Protein AF-A0A815Q8P5-F1 (afdb_monomer)

Nearest PDB structures (foldseek):
  7nli-assembly1_B  TM=6.696E-01  e=4.323E+00  Saccharomyces cerevisiae
  7nlg-assembly2_C-2  TM=7.232E-01  e=5.550E+00  Saccharomyces cerevisiae
  3n1b-assembly2_B  TM=3.636E-01  e=7.584E+00  Mus musculus

Sequence (93 aa):
SVLLLIMDQKRMHIFVKQQIRQHTSFGGARNDNVIQWLQDTEAIFDRVQVQLQPMNKYIVVQQYLFGTTDKWFRYNNVNSPDWSSFKIAITRV

Structure (mmCIF, N/CA/C/O backbone):
data_AF-A0A815Q8P5-F1
#
_entry.id   AF-A0A815Q8P5-F1
#
loop_
_atom_site.group_PDB
_atom_site.id
_atom_site.type_symbol
_atom_site.label_atom_id
_atom_site.label_alt_id
_atom_site.label_comp_id
_atom_site.label_asym_id
_atom_site.label_entity_id
_atom_site.label_seq_id
_atom_site.pdbx_PDB_ins_code
_atom_site.Cartn_x
_atom_site.Cartn_y
_atom_site.Cartn_z
_atom_site.occupancy
_atom_site.B_iso_or_equiv
_atom_site.auth_seq_id
_atom_site.auth_comp_id
_atom_site.auth_asym_id
_atom_site.auth_atom_id
_atom_site.pdbx_PDB_model_num
ATOM 1 N N . SER A 1 1 ? -13.769 3.422 30.472 1.00 53.84 1 SER A N 1
ATOM 2 C CA . SER A 1 1 ? -12.426 3.148 31.031 1.00 53.84 1 SER A CA 1
ATOM 3 C C . SER A 1 1 ? -11.366 3.184 29.941 1.00 53.84 1 SER A C 1
ATOM 5 O O . SER A 1 1 ? -11.589 2.608 28.885 1.00 53.84 1 SER A O 1
ATOM 7 N N . VAL A 1 2 ? -10.222 3.829 30.189 1.00 60.00 2 VAL A N 1
ATOM 8 C CA . VAL A 1 2 ? -9.108 4.015 29.225 1.00 60.00 2 VAL A CA 1
ATOM 9 C C . VAL A 1 2 ? -8.579 2.686 28.653 1.00 60.00 2 VAL A C 1
ATOM 11 O O . VAL A 1 2 ? -8.252 2.596 27.474 1.00 60.00 2 VAL A O 1
ATOM 14 N N . LEU A 1 3 ? -8.587 1.623 29.460 1.00 52.84 3 LEU A N 1
ATOM 15 C CA . LEU A 1 3 ? -8.194 0.265 29.064 1.00 52.84 3 LEU A CA 1
ATOM 16 C C . LEU A 1 3 ? -9.032 -0.319 27.912 1.00 52.84 3 LEU A C 1
ATOM 18 O O . LEU A 1 3 ? -8.482 -0.978 27.033 1.00 52.84 3 LEU A O 1
ATOM 22 N N . LEU A 1 4 ? -10.338 -0.036 27.886 1.00 53.28 4 LEU A N 1
ATOM 23 C CA . LEU A 1 4 ? -11.245 -0.492 26.827 1.00 53.28 4 LEU A CA 1
ATOM 24 C C . LEU A 1 4 ? -10.902 0.174 25.487 1.00 53.28 4 LEU A C 1
ATOM 26 O O . LEU A 1 4 ? -10.815 -0.507 24.475 1.00 53.28 4 LEU A O 1
ATOM 30 N N . LEU A 1 5 ? -10.597 1.475 25.512 1.00 55.19 5 LEU A N 1
ATOM 31 C CA . LEU A 1 5 ? -10.190 2.266 24.344 1.00 55.19 5 LEU A CA 1
ATOM 32 C C . LEU A 1 5 ? -8.867 1.775 23.729 1.00 55.19 5 LEU A C 1
ATOM 34 O O . LEU A 1 5 ? -8.749 1.658 22.512 1.00 55.19 5 LEU A O 1
ATOM 38 N N . ILE A 1 6 ? -7.882 1.426 24.564 1.00 57.16 6 ILE A N 1
ATOM 39 C CA . ILE A 1 6 ? -6.578 0.910 24.108 1.00 57.16 6 ILE A CA 1
ATOM 40 C C . ILE A 1 6 ? -6.719 -0.481 23.474 1.00 57.16 6 ILE A C 1
ATOM 42 O O . ILE A 1 6 ? -6.074 -0.780 22.465 1.00 57.16 6 ILE A O 1
ATOM 46 N N . MET A 1 7 ? -7.544 -1.353 24.059 1.00 57.38 7 MET A N 1
ATOM 47 C CA . MET A 1 7 ? -7.797 -2.685 23.501 1.00 57.38 7 MET A CA 1
ATOM 48 C C . MET A 1 7 ? -8.529 -2.605 22.159 1.00 57.38 7 MET A C 1
ATOM 50 O O . MET A 1 7 ? -8.201 -3.370 21.251 1.00 57.38 7 MET A O 1
ATOM 54 N N . ASP A 1 8 ? -9.454 -1.658 22.012 1.00 59.62 8 ASP A N 1
ATOM 55 C CA . ASP A 1 8 ? -10.211 -1.451 20.778 1.00 59.62 8 ASP A CA 1
ATOM 56 C C . ASP A 1 8 ? -9.324 -0.916 19.644 1.00 59.62 8 ASP A C 1
ATOM 58 O O . ASP A 1 8 ? -9.321 -1.460 18.540 1.00 59.62 8 ASP A O 1
ATOM 62 N N . GLN A 1 9 ? -8.440 0.042 19.945 1.00 60.41 9 GLN A N 1
ATOM 63 C CA . GLN A 1 9 ? -7.431 0.520 18.992 1.00 60.41 9 GLN A CA 1
ATOM 64 C C . GLN A 1 9 ? -6.463 -0.586 18.553 1.00 60.41 9 GLN A C 1
ATOM 66 O O . GLN A 1 9 ? -6.143 -0.697 17.368 1.00 60.41 9 GLN A O 1
ATOM 71 N N . LYS A 1 10 ? -6.008 -1.444 19.478 1.00 63.38 10 LYS A N 1
ATOM 72 C CA . LYS A 1 10 ? -5.144 -2.585 19.130 1.00 63.38 10 LYS A CA 1
ATOM 73 C C . LYS A 1 10 ? -5.865 -3.600 18.243 1.00 63.38 10 LYS A C 1
ATOM 75 O O . LYS A 1 10 ? -5.267 -4.086 17.285 1.00 63.38 10 LYS A O 1
ATOM 80 N N . ARG A 1 11 ? -7.131 -3.915 18.530 1.00 64.00 11 ARG A N 1
ATOM 81 C CA . ARG A 1 11 ? -7.944 -4.837 17.717 1.00 64.00 11 ARG A CA 1
ATOM 82 C C . ARG A 1 11 ? -8.217 -4.277 16.328 1.00 64.00 11 ARG A C 1
ATOM 84 O O . ARG A 1 11 ? -8.029 -4.999 15.354 1.00 64.00 11 ARG A O 1
ATOM 91 N N . MET A 1 12 ? -8.553 -2.993 16.234 1.00 65.19 12 MET A N 1
ATOM 92 C CA . MET A 1 12 ? -8.705 -2.287 14.963 1.00 65.19 12 MET A CA 1
ATOM 93 C C . MET A 1 12 ? -7.407 -2.353 14.153 1.00 65.19 12 MET A C 1
ATOM 95 O O . MET A 1 12 ? -7.421 -2.753 12.996 1.00 65.19 12 MET A O 1
ATOM 99 N N . HIS A 1 13 ? -6.261 -2.082 14.778 1.00 64.25 13 HIS A N 1
ATOM 100 C CA . HIS A 1 13 ? -4.959 -2.166 14.119 1.00 64.25 13 HIS A CA 1
ATOM 101 C C . HIS A 1 13 ? -4.626 -3.590 13.631 1.00 64.25 13 HIS A C 1
ATOM 103 O O . HIS A 1 13 ? -4.073 -3.753 12.546 1.00 64.25 13 HIS A O 1
ATOM 109 N N . ILE A 1 14 ? -4.981 -4.631 14.392 1.00 68.00 14 ILE A N 1
ATOM 110 C CA . ILE A 1 14 ? -4.821 -6.036 13.974 1.00 68.00 14 ILE A CA 1
ATOM 111 C C . ILE A 1 14 ? -5.758 -6.374 12.805 1.00 68.00 14 ILE A C 1
ATOM 113 O O . ILE A 1 14 ? -5.330 -7.027 11.855 1.00 68.00 14 ILE A O 1
ATOM 117 N N . PHE A 1 15 ? -7.008 -5.915 12.842 1.00 67.94 15 PHE A N 1
ATOM 118 C CA . PHE A 1 15 ? -7.991 -6.165 11.788 1.00 67.94 15 PHE A CA 1
ATOM 119 C C . PHE A 1 15 ? -7.609 -5.475 10.473 1.00 67.94 15 PHE A C 1
ATOM 121 O O . PHE A 1 15 ? -7.559 -6.134 9.437 1.00 67.94 15 PHE A O 1
ATOM 128 N N . VAL A 1 16 ? -7.221 -4.194 10.524 1.00 64.75 16 VAL A N 1
ATOM 129 C CA . VAL A 1 16 ? -6.624 -3.471 9.386 1.00 64.75 16 VAL A CA 1
ATOM 130 C C . VAL A 1 16 ? -5.452 -4.264 8.831 1.00 64.75 16 VAL A C 1
ATOM 132 O O . VAL A 1 16 ? -5.371 -4.499 7.626 1.00 64.75 16 VAL A O 1
ATOM 135 N N . LYS A 1 17 ? -4.571 -4.741 9.720 1.00 65.31 17 LYS A N 1
ATOM 136 C CA . LYS A 1 17 ? -3.405 -5.503 9.298 1.00 65.31 17 LYS A CA 1
ATOM 137 C C . LYS A 1 17 ? -3.766 -6.783 8.550 1.00 65.31 17 LYS A C 1
ATOM 139 O O . LYS A 1 17 ? -3.095 -7.132 7.582 1.00 65.31 17 LYS A O 1
ATOM 144 N N . GLN A 1 18 ? -4.802 -7.491 8.989 1.00 66.81 18 GLN A N 1
ATOM 145 C CA . GLN A 1 18 ? -5.265 -8.707 8.325 1.00 66.81 18 GLN A CA 1
ATOM 146 C C . GLN A 1 18 ? -5.938 -8.411 6.981 1.00 66.81 18 GLN A C 1
ATOM 148 O O . GLN A 1 18 ? -5.652 -9.107 6.012 1.00 66.81 18 GLN A O 1
ATOM 153 N N . GLN A 1 19 ? -6.761 -7.363 6.899 1.00 65.44 19 GLN A N 1
ATOM 154 C CA . GLN A 1 19 ? -7.458 -6.985 5.666 1.00 65.44 19 GLN A CA 1
ATOM 155 C C . GLN A 1 19 ? -6.484 -6.524 4.573 1.00 65.44 19 GLN A C 1
ATOM 157 O O . GLN A 1 19 ? -6.557 -7.010 3.448 1.00 65.44 19 GLN A O 1
ATOM 162 N N . ILE A 1 20 ? -5.506 -5.676 4.909 1.00 65.50 20 ILE A N 1
ATOM 163 C CA . ILE A 1 20 ? -4.489 -5.230 3.941 1.00 65.50 20 ILE A CA 1
ATOM 164 C C . ILE A 1 20 ? -3.589 -6.406 3.519 1.00 65.50 20 ILE A C 1
ATOM 166 O O . ILE A 1 20 ? -3.251 -6.540 2.345 1.00 65.50 20 ILE A O 1
ATOM 170 N N . ARG A 1 21 ? -3.283 -7.344 4.432 1.00 64.12 21 ARG A N 1
ATOM 171 C CA . ARG A 1 21 ? -2.500 -8.553 4.100 1.00 64.12 21 ARG A CA 1
ATOM 172 C C . ARG A 1 21 ? -3.188 -9.436 3.065 1.00 64.12 21 ARG A C 1
ATOM 174 O O . ARG A 1 21 ? -2.505 -10.072 2.271 1.00 64.12 21 ARG A O 1
ATOM 181 N N . GLN A 1 22 ? -4.513 -9.518 3.121 1.00 64.44 22 GLN A N 1
ATOM 182 C CA . GLN A 1 22 ? -5.303 -10.366 2.233 1.00 64.44 22 GLN A CA 1
ATOM 183 C C . GLN A 1 22 ? -5.572 -9.717 0.873 1.00 64.44 22 GLN A C 1
ATOM 185 O O . GLN A 1 22 ? -5.827 -10.442 -0.084 1.00 64.44 22 GLN A O 1
ATOM 190 N N . HIS A 1 23 ? -5.499 -8.386 0.777 1.00 64.25 23 HIS A N 1
ATOM 191 C CA . HIS A 1 23 ? -5.968 -7.661 -0.403 1.00 64.25 23 HIS A CA 1
ATOM 192 C C . HIS A 1 23 ? -4.900 -6.875 -1.168 1.00 64.25 23 HIS A C 1
ATOM 194 O O . HIS A 1 23 ? -5.060 -6.702 -2.371 1.00 64.25 23 HIS A O 1
ATOM 200 N N . THR A 1 24 ? -3.829 -6.389 -0.535 1.00 68.31 24 THR A N 1
ATOM 201 C CA . THR A 1 24 ? -3.055 -5.283 -1.130 1.00 68.31 24 THR A CA 1
ATOM 202 C C . THR A 1 24 ? -1.557 -5.378 -0.869 1.00 68.31 24 THR A C 1
ATOM 204 O O . THR A 1 24 ? -0.959 -4.499 -0.256 1.00 68.31 24 THR A O 1
ATOM 207 N N . SER A 1 25 ? -0.902 -6.406 -1.411 1.00 79.31 25 SER A N 1
ATOM 208 C CA . SER A 1 25 ? 0.564 -6.398 -1.549 1.00 79.31 25 SER A CA 1
ATOM 209 C C . SER A 1 25 ? 0.988 -5.777 -2.883 1.00 79.31 25 SER A C 1
ATOM 211 O O . SER A 1 25 ? 0.347 -6.033 -3.898 1.00 79.31 25 SER A O 1
ATOM 213 N N . PHE A 1 26 ? 2.069 -4.991 -2.899 1.00 84.31 26 PHE A N 1
ATOM 214 C CA . PHE A 1 26 ? 2.580 -4.343 -4.117 1.00 84.31 26 PHE A CA 1
ATOM 215 C C . PHE A 1 26 ? 4.099 -4.469 -4.237 1.00 84.31 26 PHE A C 1
ATOM 217 O O . PHE A 1 26 ? 4.830 -4.076 -3.325 1.00 84.31 26 PHE A O 1
ATOM 224 N N . GLY A 1 27 ? 4.567 -5.012 -5.365 1.00 83.56 27 GLY A N 1
ATOM 225 C CA . GLY A 1 27 ? 5.982 -5.307 -5.616 1.00 83.56 27 GLY A CA 1
ATOM 226 C C . GLY A 1 27 ? 6.674 -4.335 -6.573 1.00 83.56 27 GLY A C 1
ATOM 227 O O . GLY A 1 27 ? 7.908 -4.286 -6.606 1.00 83.56 27 GLY A O 1
ATOM 228 N N . GLY A 1 28 ? 5.891 -3.565 -7.336 1.00 81.81 28 GLY A N 1
ATOM 229 C CA . GLY A 1 28 ? 6.383 -2.649 -8.368 1.00 81.81 28 GLY A CA 1
ATOM 230 C C . GLY A 1 28 ? 6.851 -3.380 -9.623 1.00 81.81 28 GLY A C 1
ATOM 231 O O . GLY A 1 28 ? 7.799 -2.951 -10.277 1.00 81.81 28 GLY A O 1
ATOM 232 N N . ALA A 1 29 ? 6.254 -4.531 -9.940 1.00 82.19 29 ALA A N 1
ATOM 233 C CA . ALA A 1 29 ? 6.508 -5.202 -11.207 1.00 82.19 29 ALA A CA 1
ATOM 234 C C . ALA A 1 29 ? 5.914 -4.393 -12.372 1.00 82.19 29 ALA A C 1
ATOM 236 O O . ALA A 1 29 ? 4.955 -3.647 -12.205 1.00 82.19 29 ALA A O 1
ATOM 237 N N . ARG A 1 30 ? 6.432 -4.593 -13.592 1.00 75.25 30 ARG A N 1
ATOM 238 C CA . ARG A 1 30 ? 5.993 -3.863 -14.802 1.00 75.25 30 ARG A CA 1
ATOM 239 C C . ARG A 1 30 ? 4.485 -3.967 -15.089 1.00 75.25 30 ARG A C 1
ATOM 241 O O . ARG A 1 30 ? 3.935 -3.096 -15.753 1.00 75.25 30 ARG A O 1
ATOM 248 N N . ASN A 1 31 ? 3.845 -5.033 -14.612 1.00 79.56 31 ASN A N 1
ATOM 249 C CA . ASN A 1 31 ? 2.417 -5.287 -14.798 1.00 79.56 31 ASN A CA 1
ATOM 250 C C . ASN A 1 31 ? 1.577 -4.873 -13.579 1.00 79.56 31 ASN A C 1
ATOM 252 O O . ASN A 1 31 ? 0.353 -4.993 -13.627 1.00 79.56 31 ASN A O 1
ATOM 256 N N . ASP A 1 32 ? 2.205 -4.417 -12.493 1.00 82.88 32 ASP A N 1
ATOM 257 C CA . ASP A 1 32 ? 1.478 -3.978 -11.310 1.00 82.88 32 ASP A CA 1
ATOM 258 C C . ASP A 1 32 ? 0.817 -2.626 -11.601 1.00 82.88 32 ASP A C 1
ATOM 260 O O . ASP A 1 32 ? 1.461 -1.663 -12.020 1.00 82.88 32 ASP A O 1
ATOM 264 N N . ASN A 1 33 ? -0.487 -2.529 -11.350 1.00 87.31 33 ASN A N 1
ATOM 265 C CA . ASN A 1 33 ? -1.216 -1.275 -11.485 1.00 87.31 33 ASN A C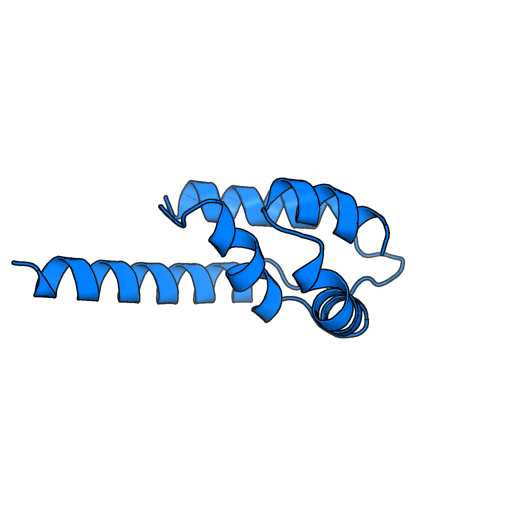A 1
ATOM 266 C C . ASN A 1 33 ? -1.208 -0.525 -10.149 1.00 87.31 33 ASN A C 1
ATOM 268 O O . ASN A 1 33 ? -2.074 -0.728 -9.297 1.00 87.31 33 ASN A O 1
ATOM 272 N N . VAL A 1 34 ? -0.225 0.362 -9.982 1.00 87.81 34 VAL A N 1
ATOM 273 C CA . VAL A 1 34 ? -0.066 1.180 -8.770 1.00 87.81 34 VAL A CA 1
ATOM 274 C C . VAL A 1 34 ? -1.307 2.024 -8.455 1.00 87.81 34 VAL A C 1
ATOM 276 O O . VAL A 1 34 ? -1.652 2.184 -7.288 1.00 87.81 34 VAL A O 1
ATOM 279 N N . ILE A 1 35 ? -2.020 2.522 -9.473 1.00 89.56 35 ILE A N 1
ATOM 280 C CA . ILE A 1 35 ? -3.224 3.344 -9.284 1.00 89.56 35 ILE A CA 1
ATOM 281 C C . ILE A 1 35 ? -4.362 2.501 -8.711 1.00 89.56 35 ILE A C 1
ATOM 283 O O . ILE A 1 35 ? -4.974 2.903 -7.724 1.00 89.56 35 ILE A O 1
ATOM 287 N N . GLN A 1 36 ? -4.605 1.321 -9.287 1.00 88.88 36 GLN A N 1
ATOM 288 C CA . GLN A 1 36 ? -5.619 0.394 -8.778 1.00 88.88 36 GLN A CA 1
ATOM 289 C C . GLN A 1 36 ? -5.288 -0.043 -7.347 1.00 88.88 36 GLN A C 1
ATOM 291 O O . GLN A 1 36 ? -6.142 0.006 -6.468 1.00 88.88 36 GLN A O 1
ATOM 296 N N . TRP A 1 37 ? -4.027 -0.392 -7.086 1.00 88.44 37 TRP A N 1
ATOM 297 C CA . TRP A 1 37 ? -3.596 -0.804 -5.753 1.00 88.44 37 TRP A CA 1
ATOM 298 C C . TRP A 1 37 ? -3.778 0.307 -4.703 1.00 88.44 37 TRP A C 1
ATOM 300 O O . TRP A 1 37 ? -4.200 0.033 -3.576 1.00 88.44 37 TRP A O 1
ATOM 310 N N . LEU A 1 38 ? -3.522 1.571 -5.063 1.00 88.56 38 LEU A N 1
ATOM 311 C CA . LEU A 1 38 ? -3.791 2.717 -4.190 1.00 88.56 38 LEU A CA 1
ATOM 312 C C . LEU A 1 38 ? -5.288 2.877 -3.899 1.00 88.56 38 LEU A C 1
ATOM 314 O O . LEU A 1 38 ? -5.649 3.083 -2.741 1.00 88.56 38 LEU A O 1
ATOM 318 N N . GLN A 1 39 ? -6.147 2.748 -4.914 1.00 88.75 39 GLN A N 1
ATOM 319 C CA . GLN A 1 39 ? -7.603 2.829 -4.752 1.00 88.75 39 GLN A CA 1
ATOM 320 C C . GLN A 1 39 ? -8.136 1.722 -3.835 1.00 88.75 39 GLN A C 1
ATOM 322 O O . GLN A 1 39 ?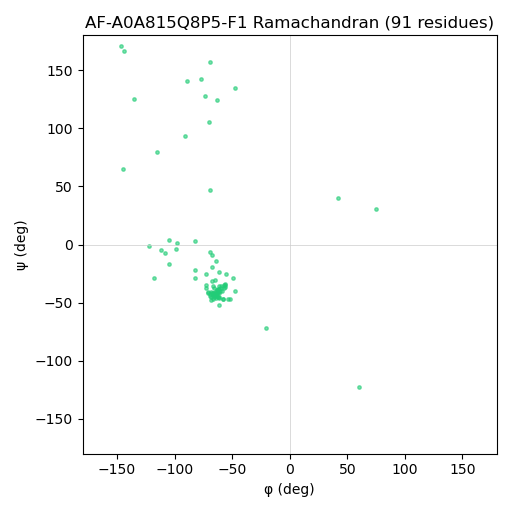 -8.906 2.001 -2.914 1.00 88.75 39 GLN A O 1
ATOM 327 N N . ASP A 1 40 ? -7.679 0.485 -4.031 1.00 87.31 40 ASP A N 1
ATOM 328 C CA . ASP A 1 40 ? -8.068 -0.655 -3.197 1.00 87.31 40 ASP A CA 1
ATOM 329 C C . ASP A 1 40 ? -7.604 -0.462 -1.744 1.00 87.31 40 ASP A C 1
ATOM 331 O O . ASP A 1 40 ? -8.337 -0.751 -0.795 1.00 87.31 40 ASP A O 1
ATOM 335 N N . THR A 1 41 ? -6.405 0.096 -1.555 1.00 84.88 41 THR A N 1
ATOM 336 C CA . THR A 1 41 ? -5.856 0.412 -0.230 1.00 84.88 41 THR A CA 1
ATOM 337 C C . THR A 1 41 ? -6.663 1.508 0.473 1.00 84.88 41 THR A C 1
ATOM 339 O O . THR A 1 41 ? -6.962 1.386 1.664 1.00 84.88 41 THR A O 1
ATOM 342 N N . GLU A 1 42 ? -7.070 2.557 -0.246 1.00 84.94 42 GLU A N 1
ATOM 343 C CA . GLU A 1 42 ? -7.929 3.616 0.299 1.00 84.94 42 GLU A CA 1
ATOM 344 C C . GLU A 1 42 ? -9.314 3.090 0.676 1.00 84.94 42 GLU A C 1
ATOM 346 O O . GLU A 1 42 ? -9.787 3.373 1.777 1.00 84.94 42 GLU A O 1
ATOM 351 N N . ALA A 1 43 ? -9.905 2.222 -0.148 1.00 84.44 43 ALA A N 1
ATOM 352 C CA . ALA A 1 43 ? -11.178 1.584 0.167 1.00 84.44 43 ALA A CA 1
ATOM 353 C C . ALA A 1 43 ? -11.117 0.761 1.467 1.00 84.44 43 ALA A C 1
ATOM 355 O O . ALA A 1 43 ? -12.088 0.729 2.225 1.00 84.44 43 ALA A O 1
ATOM 356 N N . ILE A 1 44 ? -9.985 0.112 1.767 1.00 79.56 44 ILE A N 1
ATOM 357 C CA . ILE A 1 44 ? -9.789 -0.587 3.048 1.00 79.56 44 ILE A CA 1
ATOM 358 C C . ILE A 1 44 ? -9.695 0.418 4.198 1.00 79.56 44 ILE A C 1
ATOM 360 O O . ILE A 1 44 ? -10.339 0.221 5.229 1.00 79.56 44 ILE A O 1
ATOM 364 N N . PHE A 1 45 ? -8.938 1.506 4.043 1.00 79.06 45 PHE A N 1
ATOM 365 C CA . PHE A 1 45 ? -8.858 2.535 5.082 1.00 79.06 45 PHE A CA 1
ATOM 366 C C . PHE A 1 45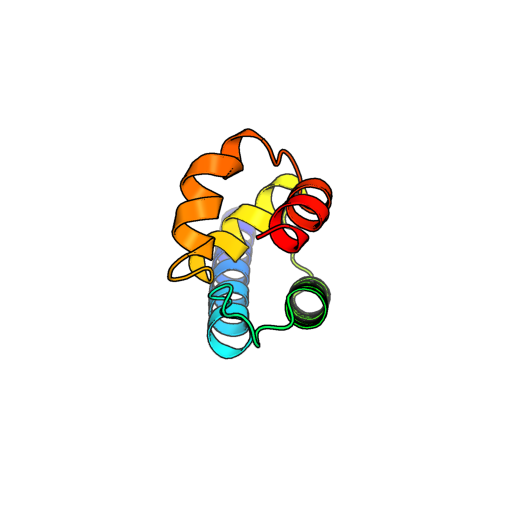 ? -10.220 3.148 5.411 1.00 79.06 45 PHE A C 1
ATOM 368 O O . PHE A 1 45 ? -10.522 3.336 6.593 1.00 79.06 45 PHE A O 1
ATOM 375 N N . ASP A 1 46 ? -11.044 3.391 4.394 1.00 80.38 46 ASP A N 1
ATOM 376 C CA . ASP A 1 46 ? -12.389 3.938 4.555 1.00 80.38 46 ASP A CA 1
ATOM 377 C C . ASP A 1 46 ? -13.337 2.926 5.217 1.00 80.38 46 ASP A C 1
ATOM 379 O O . ASP A 1 46 ? -14.044 3.268 6.167 1.00 80.38 46 ASP A O 1
ATOM 383 N N . ARG A 1 47 ? -13.310 1.652 4.789 1.00 74.00 47 ARG A N 1
ATOM 384 C CA . ARG A 1 47 ? -14.148 0.580 5.367 1.00 74.00 47 ARG A CA 1
ATOM 385 C C . ARG A 1 47 ? -13.849 0.313 6.829 1.00 74.00 47 ARG A C 1
ATOM 387 O O . ARG A 1 47 ? -14.765 0.066 7.607 1.00 74.00 47 ARG A O 1
ATOM 394 N N . VAL A 1 48 ? -12.573 0.323 7.201 1.00 66.94 48 VAL A N 1
ATOM 395 C CA . VAL A 1 48 ? -12.174 0.005 8.574 1.00 66.94 48 VAL A CA 1
ATOM 396 C C . VAL A 1 48 ? -12.324 1.227 9.497 1.00 66.94 48 VAL A C 1
ATOM 398 O O . VAL A 1 48 ? -11.997 1.138 10.678 1.00 66.94 48 VAL A O 1
ATOM 401 N N . GLN A 1 49 ? -12.834 2.360 8.979 1.00 61.50 49 GLN A N 1
ATOM 402 C CA . GLN A 1 49 ? -12.953 3.640 9.686 1.00 61.50 49 GLN A CA 1
ATOM 403 C C . GLN A 1 49 ? -11.707 3.940 10.515 1.00 61.50 49 GLN A C 1
ATOM 405 O O . GLN A 1 49 ? -11.789 4.381 11.666 1.00 61.50 49 GLN A O 1
ATOM 410 N N . VAL A 1 50 ? -10.529 3.637 9.959 1.00 59.69 50 VAL A N 1
ATOM 411 C CA . VAL A 1 50 ? -9.317 3.776 10.744 1.00 59.69 50 VAL A CA 1
ATOM 412 C C . VAL A 1 50 ? -9.094 5.263 10.925 1.00 59.69 50 VAL A C 1
ATOM 414 O O . VAL A 1 50 ? -8.635 5.946 10.008 1.00 59.69 50 VAL A O 1
ATOM 417 N N . GLN A 1 51 ? -9.359 5.764 12.130 1.00 59.12 51 GLN A N 1
ATOM 418 C CA . GLN A 1 51 ? -8.847 7.050 12.594 1.00 59.12 51 GLN A CA 1
ATOM 419 C C . GLN A 1 51 ? -7.328 6.944 12.815 1.00 59.12 51 GLN A C 1
ATOM 421 O O . GLN A 1 51 ? -6.787 7.338 13.846 1.00 59.12 51 GLN A O 1
ATOM 426 N N . LEU A 1 52 ? -6.606 6.368 11.848 1.00 60.56 52 LEU A N 1
ATOM 427 C CA . LEU A 1 52 ? -5.187 6.618 11.720 1.00 60.56 52 LEU A CA 1
ATOM 428 C C . LEU A 1 52 ? -5.074 8.099 11.421 1.00 60.56 52 LEU A C 1
ATOM 430 O O . LEU A 1 52 ? -5.656 8.594 10.451 1.00 60.56 52 LEU A O 1
ATOM 434 N N . GLN A 1 53 ? -4.301 8.796 12.247 1.00 62.34 53 GLN A N 1
ATOM 435 C CA . GLN A 1 53 ? -3.816 10.109 11.863 1.00 62.34 53 GLN A CA 1
ATOM 436 C C . GLN A 1 53 ? -3.256 9.992 10.434 1.00 62.34 53 GLN A C 1
ATOM 438 O O . GLN A 1 53 ? -2.559 9.012 10.153 1.00 62.34 53 GLN A O 1
ATOM 443 N N . PRO A 1 54 ? -3.569 10.922 9.518 1.00 62.25 54 PRO A N 1
ATOM 444 C CA . PRO A 1 54 ? -3.146 10.846 8.117 1.00 62.25 54 PRO A CA 1
ATOM 445 C C . PRO A 1 54 ? -1.644 10.564 7.934 1.00 62.25 54 PRO A C 1
ATOM 447 O O . PRO A 1 54 ? -1.256 9.885 6.984 1.00 62.25 54 PRO A O 1
ATOM 450 N N . MET A 1 55 ? -0.825 11.000 8.897 1.00 61.66 55 MET A N 1
ATOM 451 C CA . MET A 1 55 ? 0.613 10.725 9.004 1.00 61.66 55 MET A CA 1
ATOM 452 C C . MET A 1 55 ? 0.994 9.252 9.216 1.00 61.66 55 MET A C 1
ATOM 454 O O . MET A 1 55 ? 2.150 8.909 9.042 1.00 61.66 55 MET A O 1
ATOM 458 N N . ASN A 1 56 ? 0.070 8.358 9.566 1.00 70.88 56 ASN A N 1
ATOM 459 C CA . ASN A 1 56 ? 0.391 6.967 9.910 1.00 70.88 56 ASN A CA 1
ATOM 460 C C . ASN A 1 56 ? -0.117 5.948 8.881 1.00 70.88 56 ASN A C 1
ATOM 462 O O . ASN A 1 56 ? 0.180 4.760 9.003 1.00 70.88 56 ASN A O 1
ATOM 466 N N . LYS A 1 57 ? -0.869 6.379 7.856 1.00 75.75 57 LYS A N 1
ATOM 467 C CA . LYS A 1 57 ? -1.395 5.474 6.818 1.00 75.75 57 LYS A CA 1
ATOM 468 C C . LYS A 1 57 ? -0.269 4.809 6.020 1.00 75.75 57 LYS A C 1
ATOM 470 O O . LYS A 1 57 ? -0.307 3.601 5.817 1.00 75.75 57 LYS A O 1
ATOM 475 N N . TYR A 1 58 ? 0.777 5.553 5.656 1.00 74.62 58 TYR A N 1
ATOM 476 C CA . TYR A 1 58 ? 1.907 4.999 4.901 1.00 74.62 58 TYR A CA 1
ATOM 477 C C . TYR A 1 58 ? 2.728 3.978 5.720 1.00 74.62 58 TYR A C 1
ATOM 479 O O . TYR A 1 58 ? 3.224 3.004 5.158 1.00 74.62 58 TYR A O 1
ATOM 487 N N . ILE A 1 59 ? 2.817 4.142 7.050 1.00 74.19 59 ILE A N 1
ATOM 488 C CA . ILE A 1 59 ? 3.504 3.195 7.953 1.00 74.19 59 ILE A CA 1
ATOM 489 C C . ILE A 1 59 ? 2.809 1.834 7.926 1.00 74.19 59 ILE A C 1
ATOM 491 O O . ILE A 1 59 ? 3.457 0.790 7.940 1.00 74.19 59 ILE A O 1
ATOM 495 N N . VAL A 1 60 ? 1.475 1.839 7.875 1.00 76.62 60 VAL A N 1
ATOM 496 C CA . VAL A 1 60 ? 0.703 0.605 7.733 1.00 76.62 60 VAL A CA 1
ATOM 497 C C . VAL A 1 60 ? 1.020 -0.045 6.390 1.00 76.62 60 VAL A C 1
ATOM 499 O O . VAL A 1 60 ? 1.321 -1.233 6.354 1.00 76.62 60 VAL A O 1
ATOM 502 N N . VAL A 1 61 ? 1.044 0.736 5.310 1.00 79.25 61 VAL A N 1
ATOM 503 C CA . VAL A 1 61 ? 1.293 0.237 3.949 1.00 79.25 61 VAL A CA 1
ATOM 504 C C . VAL A 1 61 ? 2.693 -0.345 3.759 1.00 79.25 61 VAL A C 1
ATOM 506 O O . VAL A 1 61 ? 2.833 -1.308 3.009 1.00 79.25 61 VAL A O 1
ATOM 509 N N . GLN A 1 62 ? 3.706 0.148 4.481 1.00 78.75 62 GLN A N 1
ATOM 510 C CA . GLN A 1 62 ? 5.070 -0.399 4.441 1.00 78.75 62 GLN A CA 1
ATOM 511 C C . GLN A 1 62 ? 5.099 -1.928 4.568 1.00 78.75 62 GLN A C 1
ATOM 513 O O . GLN A 1 62 ? 5.876 -2.587 3.886 1.00 78.75 62 GLN A O 1
ATOM 518 N N . GLN A 1 63 ? 4.254 -2.501 5.429 1.00 76.38 63 GLN A N 1
ATOM 519 C CA . GLN A 1 63 ? 4.247 -3.941 5.711 1.00 76.38 63 GLN A CA 1
ATOM 520 C C . GLN A 1 63 ? 3.757 -4.802 4.535 1.00 76.38 63 GLN A C 1
ATOM 522 O O . GLN A 1 63 ? 3.814 -6.028 4.613 1.00 76.38 63 GLN A O 1
ATOM 527 N N . TYR A 1 64 ? 3.280 -4.162 3.468 1.00 80.75 64 TYR A N 1
ATOM 528 C CA . TYR A 1 64 ? 2.688 -4.788 2.286 1.00 80.75 64 TYR A CA 1
ATOM 529 C C . TYR A 1 64 ? 3.415 -4.419 0.997 1.00 80.75 64 TYR A C 1
ATOM 531 O O . TYR A 1 64 ? 3.072 -4.900 -0.084 1.00 80.75 64 TYR A O 1
ATOM 539 N N . LEU A 1 65 ? 4.443 -3.586 1.112 1.00 84.88 65 LEU A N 1
ATOM 540 C CA . LEU A 1 65 ? 5.424 -3.432 0.060 1.00 84.88 65 LEU A CA 1
ATOM 541 C C . LEU A 1 65 ? 6.364 -4.635 0.110 1.00 84.88 65 LEU A C 1
ATOM 543 O O . LEU A 1 65 ? 6.722 -5.122 1.184 1.00 84.88 65 LEU A O 1
ATOM 547 N N . PHE A 1 66 ? 6.778 -5.120 -1.052 1.00 85.69 66 PHE A N 1
ATOM 548 C CA . PHE A 1 66 ? 7.759 -6.196 -1.144 1.00 85.69 66 PHE A CA 1
ATOM 549 C C . PHE A 1 66 ? 8.680 -5.983 -2.344 1.00 85.69 66 PHE A C 1
ATOM 551 O O . PHE A 1 66 ? 8.430 -5.149 -3.206 1.00 85.69 66 PHE A O 1
ATOM 558 N N . GLY A 1 67 ? 9.793 -6.711 -2.407 1.00 85.44 67 GLY A N 1
ATOM 559 C CA . GLY A 1 67 ? 10.713 -6.606 -3.541 1.00 85.44 67 GLY A CA 1
ATOM 560 C C . GLY A 1 67 ? 11.291 -5.196 -3.718 1.00 85.44 67 GLY A C 1
ATOM 561 O O . GLY A 1 67 ? 11.965 -4.673 -2.825 1.00 85.44 67 GLY A O 1
ATOM 562 N N . THR A 1 68 ? 11.086 -4.604 -4.896 1.00 84.69 68 THR A N 1
ATOM 563 C CA . THR A 1 68 ? 11.678 -3.312 -5.279 1.00 84.69 68 THR A CA 1
ATOM 564 C C . THR A 1 68 ? 11.030 -2.143 -4.541 1.00 84.69 68 THR A C 1
ATOM 566 O O . THR A 1 68 ? 11.733 -1.227 -4.116 1.00 84.69 68 THR A O 1
ATOM 569 N N . THR A 1 69 ? 9.720 -2.194 -4.310 1.00 85.44 69 THR A N 1
ATOM 570 C CA . THR A 1 69 ? 8.964 -1.113 -3.658 1.00 85.44 69 THR A CA 1
ATOM 571 C C . THR A 1 69 ? 9.249 -1.021 -2.163 1.00 85.44 69 THR A C 1
ATOM 573 O O . THR A 1 69 ? 9.349 0.085 -1.641 1.00 85.44 69 THR A O 1
ATOM 576 N N . ASP A 1 70 ? 9.477 -2.146 -1.476 1.00 86.94 70 ASP A N 1
ATOM 577 C CA . ASP A 1 70 ? 9.931 -2.160 -0.073 1.00 86.94 70 ASP A CA 1
ATOM 578 C C . ASP A 1 70 ? 11.315 -1.510 0.072 1.00 86.94 70 ASP A C 1
ATOM 580 O O . ASP A 1 70 ? 11.544 -0.669 0.945 1.00 86.94 70 ASP A O 1
ATOM 584 N N . LYS A 1 71 ? 12.246 -1.839 -0.836 1.00 86.69 71 LYS A N 1
ATOM 585 C CA . LYS A 1 71 ? 13.563 -1.187 -0.878 1.00 86.69 71 LYS A CA 1
ATOM 586 C C . LYS A 1 71 ? 13.415 0.308 -1.133 1.00 86.69 71 LYS A C 1
ATOM 588 O O . LYS A 1 71 ? 13.946 1.093 -0.353 1.00 86.69 71 LYS A O 1
ATOM 593 N N . TRP A 1 72 ? 12.677 0.694 -2.173 1.00 87.69 72 TRP A N 1
ATOM 594 C CA . TRP A 1 72 ? 12.414 2.095 -2.492 1.00 87.69 72 TRP A CA 1
ATOM 595 C C . TRP A 1 72 ? 11.831 2.845 -1.293 1.00 87.69 72 TRP A C 1
ATOM 597 O O . TRP A 1 72 ? 12.335 3.908 -0.935 1.00 87.69 72 TRP A O 1
ATOM 607 N N . PHE A 1 73 ? 10.837 2.265 -0.623 1.00 85.31 73 PHE A N 1
ATOM 608 C CA . PHE A 1 73 ? 10.193 2.876 0.527 1.00 85.31 73 PHE A CA 1
ATOM 609 C C . PHE A 1 73 ? 11.180 3.105 1.669 1.00 85.31 73 PHE A C 1
ATOM 611 O O . PHE A 1 73 ? 11.246 4.212 2.189 1.00 85.31 73 PHE A O 1
ATOM 618 N N . ARG A 1 74 ? 12.021 2.122 2.018 1.00 83.25 74 ARG A N 1
A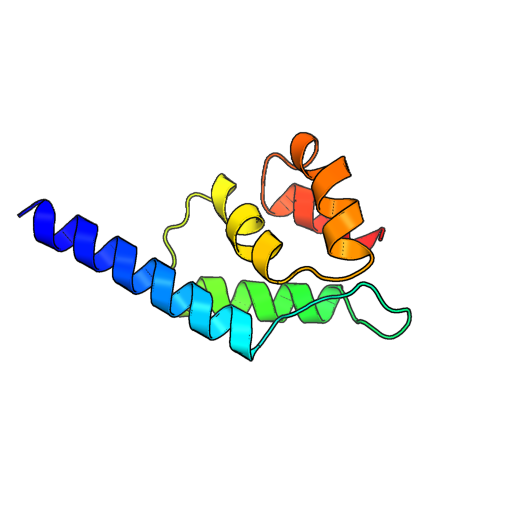TOM 619 C CA . ARG A 1 74 ? 13.048 2.304 3.062 1.00 83.25 74 ARG A CA 1
ATOM 620 C C . ARG A 1 74 ? 13.994 3.477 2.783 1.00 83.25 74 ARG A C 1
ATOM 622 O O . ARG A 1 74 ? 14.396 4.145 3.730 1.00 83.25 74 ARG A O 1
ATOM 629 N N . TYR A 1 75 ? 14.321 3.743 1.517 1.00 83.00 75 TYR A N 1
ATOM 630 C CA . TYR A 1 75 ? 15.176 4.873 1.132 1.00 83.00 75 TYR A CA 1
ATOM 631 C C . TYR A 1 75 ? 14.426 6.210 1.032 1.00 83.00 75 TYR A C 1
ATOM 633 O O . TYR A 1 75 ? 15.029 7.256 1.249 1.00 83.00 75 TYR A O 1
ATOM 641 N N . ASN A 1 76 ? 13.127 6.193 0.718 1.00 77.06 76 ASN A N 1
ATOM 642 C CA . ASN A 1 76 ? 12.348 7.399 0.406 1.00 77.06 76 ASN A CA 1
ATOM 643 C C . ASN A 1 76 ? 11.333 7.799 1.491 1.00 77.06 76 ASN A C 1
ATOM 645 O O . ASN A 1 76 ? 10.753 8.880 1.401 1.00 77.06 76 ASN A O 1
ATOM 649 N N . ASN A 1 77 ? 11.137 6.976 2.528 1.00 69.62 77 ASN A N 1
ATOM 650 C CA . ASN A 1 77 ? 10.164 7.202 3.605 1.00 69.62 77 ASN A CA 1
ATOM 651 C C . ASN A 1 77 ? 10.367 8.558 4.306 1.00 69.62 77 ASN A C 1
ATOM 653 O O . ASN A 1 77 ? 9.405 9.257 4.601 1.00 69.62 77 ASN A O 1
ATOM 657 N N . VAL A 1 78 ? 11.619 8.993 4.478 1.00 61.94 78 VAL A N 1
ATOM 658 C CA . VAL A 1 78 ? 11.948 10.287 5.109 1.00 61.94 78 VAL A CA 1
ATOM 659 C C . VAL A 1 78 ? 11.385 11.486 4.321 1.00 61.94 78 VAL A C 1
ATOM 661 O O . VAL A 1 78 ? 11.120 12.532 4.904 1.00 61.94 78 VAL A O 1
ATOM 664 N N . ASN A 1 79 ? 11.134 11.324 3.017 1.00 62.69 79 ASN A N 1
ATOM 665 C CA . ASN A 1 79 ? 10.656 12.384 2.125 1.00 62.69 79 ASN A CA 1
ATOM 666 C C . ASN A 1 79 ? 9.133 12.357 1.891 1.00 62.69 79 ASN A C 1
ATOM 668 O O . ASN A 1 79 ? 8.626 13.167 1.118 1.00 62.69 79 ASN A O 1
ATOM 672 N N . SER A 1 80 ? 8.398 11.431 2.519 1.00 64.25 80 SER A N 1
ATOM 673 C CA . SER A 1 80 ? 6.940 11.297 2.373 1.00 64.25 80 SER A CA 1
ATOM 674 C C . SER A 1 80 ? 6.238 11.591 3.707 1.00 64.25 80 SER A C 1
ATOM 676 O O . SER A 1 80 ? 5.875 10.657 4.419 1.00 64.25 80 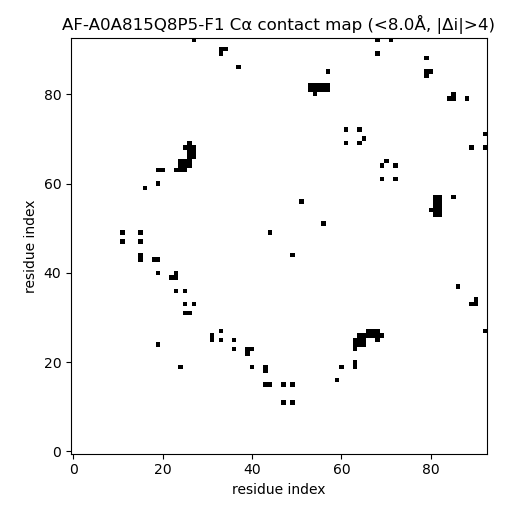SER A O 1
ATOM 678 N N . PRO A 1 81 ? 6.047 12.874 4.079 1.00 70.00 81 PRO A N 1
ATOM 679 C CA . PRO A 1 81 ? 5.543 13.256 5.403 1.00 70.00 81 PRO A CA 1
ATOM 680 C C . PRO A 1 81 ? 4.083 12.849 5.646 1.00 70.00 81 PRO A C 1
ATOM 682 O O . PRO A 1 81 ? 3.638 12.775 6.791 1.00 70.00 81 PRO A O 1
ATOM 685 N N . ASP A 1 82 ? 3.327 12.583 4.582 1.00 76.62 82 ASP A N 1
ATOM 686 C CA . ASP A 1 82 ? 1.923 12.210 4.648 1.00 76.62 82 ASP A CA 1
ATOM 687 C C . ASP A 1 82 ? 1.525 11.228 3.536 1.00 76.62 82 ASP A C 1
ATOM 689 O O . ASP A 1 82 ? 2.271 10.942 2.593 1.00 76.62 82 ASP A O 1
ATOM 693 N N . TRP A 1 83 ? 0.303 10.707 3.661 1.00 82.38 83 TRP A N 1
ATOM 694 C CA . TRP A 1 83 ? -0.282 9.779 2.699 1.00 82.38 83 TRP A CA 1
ATOM 695 C C . TRP A 1 83 ? -0.333 10.340 1.273 1.00 82.38 83 TRP A C 1
ATOM 697 O O . TRP A 1 83 ? -0.087 9.600 0.327 1.00 82.38 83 TRP A O 1
ATOM 707 N N . SER A 1 84 ? -0.613 11.635 1.100 1.00 84.75 84 SER A N 1
ATOM 708 C CA . SER A 1 84 ? -0.720 12.262 -0.224 1.00 84.75 84 SER A CA 1
ATOM 709 C C . SER A 1 84 ? 0.627 12.298 -0.948 1.00 84.75 84 SER A C 1
ATOM 711 O O . SER A 1 84 ? 0.718 11.976 -2.133 1.00 84.75 84 SER A O 1
ATOM 713 N N . SER A 1 85 ? 1.686 12.635 -0.217 1.00 84.75 85 SER A N 1
ATOM 714 C CA . SER A 1 85 ? 3.061 12.670 -0.710 1.00 84.75 85 SER A CA 1
ATOM 715 C C . SER A 1 85 ? 3.538 11.271 -1.101 1.00 84.75 85 SER A C 1
ATOM 717 O O . SER A 1 85 ? 4.085 11.091 -2.189 1.00 84.75 85 SER A O 1
ATOM 719 N N . PHE A 1 86 ? 3.231 10.264 -0.275 1.00 85.88 86 PHE A N 1
ATOM 720 C CA . PHE A 1 86 ? 3.467 8.855 -0.602 1.00 85.88 86 PHE A CA 1
ATOM 721 C C . PHE A 1 86 ? 2.739 8.437 -1.894 1.00 85.88 86 PHE A C 1
ATOM 723 O O . PHE A 1 86 ? 3.378 7.896 -2.793 1.00 85.88 86 PHE A O 1
ATOM 730 N N . LYS A 1 87 ? 1.449 8.803 -2.010 1.00 86.94 87 LYS A N 1
ATOM 731 C CA . LYS A 1 87 ? 0.635 8.936 -3.239 1.00 86.94 87 LYS A CA 1
ATOM 732 C C . LYS A 1 87 ? 1.446 9.102 -4.514 1.00 86.94 87 LYS A C 1
ATOM 734 O O . LYS A 1 87 ? 1.549 8.248 -5.390 1.00 86.94 87 LYS A O 1
ATOM 739 N N . ILE A 1 88 ? 2.006 10.297 -4.581 1.00 86.00 88 ILE A N 1
ATOM 740 C CA . ILE A 1 88 ? 2.712 10.823 -5.738 1.00 86.00 88 ILE A CA 1
ATOM 741 C C . ILE A 1 88 ? 4.046 10.099 -5.910 1.00 86.00 88 ILE A C 1
ATOM 743 O O . ILE A 1 88 ? 4.429 9.770 -7.029 1.00 86.00 88 ILE A O 1
ATOM 747 N N . ALA A 1 89 ? 4.747 9.831 -4.812 1.00 85.94 89 ALA A N 1
ATOM 748 C CA . ALA A 1 89 ? 6.067 9.229 -4.844 1.00 85.94 89 ALA A CA 1
ATOM 749 C C . ALA A 1 89 ? 6.031 7.779 -5.366 1.00 85.94 89 ALA A C 1
ATOM 751 O O . ALA A 1 89 ? 6.841 7.432 -6.224 1.00 85.94 89 ALA A O 1
ATOM 752 N N . ILE A 1 90 ? 5.064 6.959 -4.933 1.00 85.69 90 ILE A N 1
ATOM 753 C CA . ILE A 1 90 ? 4.996 5.540 -5.318 1.00 85.69 90 ILE A CA 1
ATOM 754 C C . ILE A 1 90 ? 4.561 5.321 -6.771 1.00 85.69 90 ILE A C 1
ATOM 756 O O . ILE A 1 90 ? 4.953 4.339 -7.386 1.00 85.69 90 ILE A O 1
ATOM 760 N N . THR A 1 91 ? 3.821 6.264 -7.364 1.00 85.56 91 THR A N 1
ATOM 761 C CA . THR A 1 91 ? 3.474 6.219 -8.801 1.00 85.56 91 T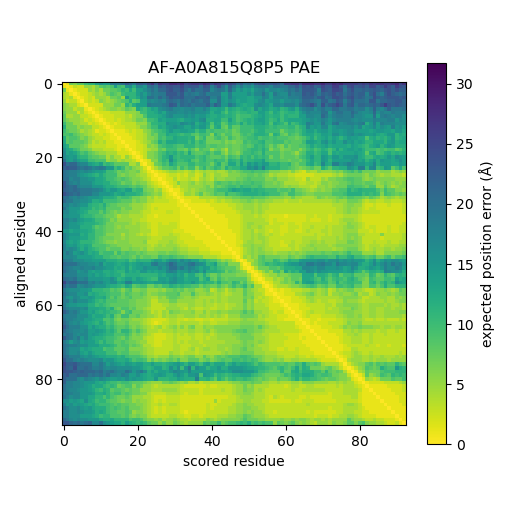HR A CA 1
ATOM 762 C C . THR A 1 91 ? 4.667 6.406 -9.742 1.00 85.56 91 THR A C 1
ATOM 764 O O . THR A 1 91 ? 4.522 6.241 -10.950 1.00 85.56 91 THR A O 1
ATOM 767 N N . ARG A 1 92 ? 5.837 6.774 -9.204 1.00 82.19 92 ARG A N 1
ATOM 768 C CA . ARG A 1 92 ? 7.081 7.001 -9.955 1.00 82.19 92 ARG A CA 1
ATOM 769 C C . ARG A 1 92 ? 8.097 5.862 -9.796 1.00 82.19 92 ARG A C 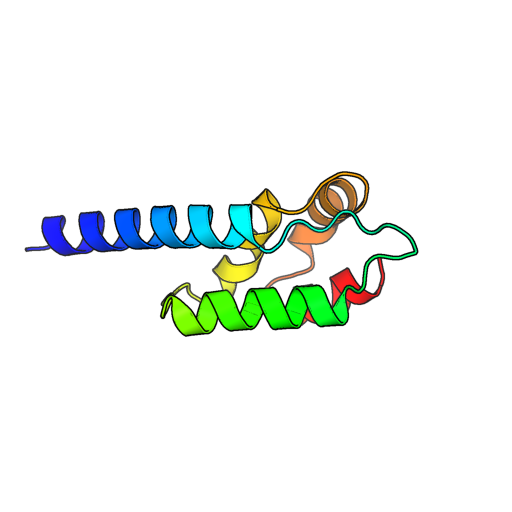1
ATOM 771 O O . ARG A 1 92 ? 9.225 6.013 -10.261 1.00 82.19 92 ARG A O 1
ATOM 778 N N . VAL A 1 93 ? 7.720 4.796 -9.088 1.00 78.62 93 VAL A N 1
ATOM 779 C CA . 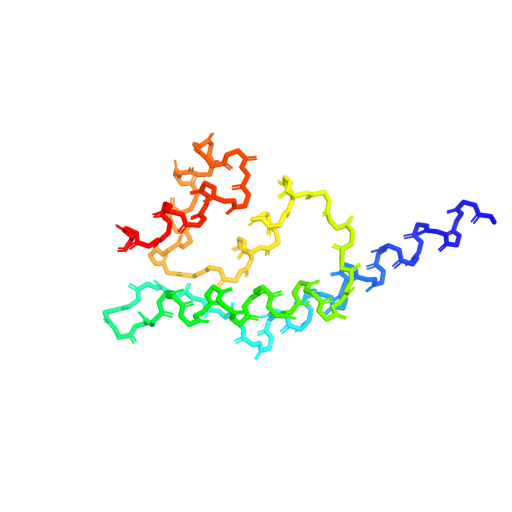VAL A 1 93 ? 8.523 3.582 -8.849 1.00 78.62 93 VAL A CA 1
ATOM 780 C C . VAL A 1 93 ? 8.309 2.600 -9.985 1.00 78.62 93 VAL A C 1
ATOM 782 O O . VAL A 1 93 ? 9.327 2.043 -10.448 1.00 78.62 93 VAL A O 1
#

Solvent-accessible surface area (backbone atoms only — not comparable to full-atom values): 5415 Å² total; per-residue (Å²): 112,72,70,59,57,54,52,50,53,52,49,51,54,50,50,53,51,52,54,44,69,76,71,51,70,48,43,68,50,96,83,58,56,62,68,60,52,49,53,56,50,49,53,49,47,60,72,66,64,57,83,56,58,62,65,46,52,53,66,62,49,53,80,31,35,34,74,61,39,34,54,50,42,75,76,44,50,90,77,32,79,33,44,68,49,40,54,62,55,61,74,75,101

Radius of gyration: 13.83 Å; Cα contacts (8 Å, |Δi|>4): 71; chains: 1; bounding box: 29×24×46 Å

Organism: NCBI:txid392030

Secondary structure (DSSP, 8-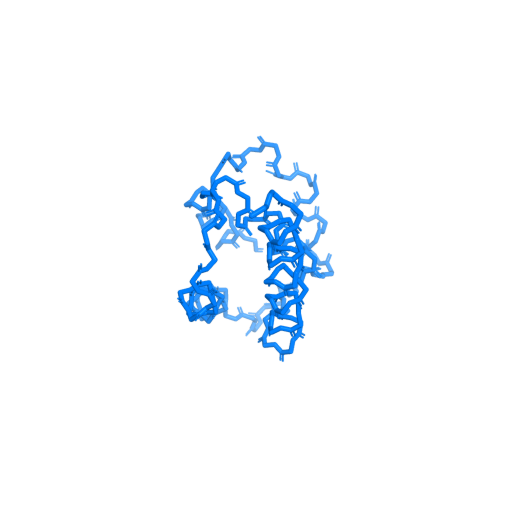state):
-HHHHHHHHHHHHHHHHHHHHHH--B---TT--HHHHHHHHHHHHHHTT----GGGHHHHHHTTB-HHHHHHHHHHGGG--SHHHHHHHHTT-

Mean predicted aligned error: 8.42 Å

Foldseek 3Di:
DVVVVVVVLVVLLVVLLVVCQVFAADAPPPPDDPVVSLVSLVVSCVVSVPPPPQQCSVVSCLVRYDHPRVVVCVVCVVVQRGPVSVVVVSVVD

pLDDT: mean 74.68, std 10.83, range [52.84, 89.56]